Protein AF-A0AA38KXI5-F1 (afdb_monomer)

Sequence (91 aa):
RKKTLLQEYKQSGKANMFLDRRFGENDDCLGDEDKAIIRFQRERQARVVKQSKYALSDGDDDILTHHGAALSTLDDFEDEIAEDDEDGAAE

Organism: Taxus chinensis (NCBI:txid29808)

pLDDT: mean 76.06, std 14.35, range [37.66, 92.62]

InterPro domains:
  IPR007276 Nucleolar protein 14 [PF04147] (1-87)
  IPR007276 Nucleolar protein 14 [PTHR23183] (1-87)

Mean predicted aligned error: 16.91 Å

Solvent-accessible surface area (backbone atoms only — not comparable to full-atom values): 6322 Å² total; per-residue (Å²): 99,79,86,48,62,51,50,52,62,70,42,71,87,51,95,78,76,92,76,87,82,62,76,60,71,92,40,85,89,54,52,73,66,56,40,52,52,51,49,52,51,53,51,53,50,54,54,68,69,52,60,65,98,52,98,62,80,85,68,82,83,68,76,58,64,56,99,89,40,52,54,89,72,55,63,96,75,71,71,79,72,76,76,78,77,82,90,84,83,78,136

Secondary structure (DSSP, 8-state):
-TTTHHHHHHHTT-S------STTTT-TTS-HHHHHHHHHHHHHHHHHH-S-SS----SSS---EETTEEGGGS-TT--------------

Radius of gyration: 25.68 Å; Cα contacts (8 Å, |Δi|>4): 22; chains: 1; bounding box: 34×68×60 Å

Structure (mmCIF, N/CA/C/O backbone):
data_AF-A0AA38KXI5-F1
#
_entry.id   AF-A0AA38KXI5-F1
#
loop_
_atom_site.group_PDB
_atom_site.id
_atom_site.type_symbol
_atom_site.label_atom_id
_atom_site.label_alt_id
_atom_site.label_comp_id
_atom_site.label_asym_id
_atom_site.label_entity_id
_atom_site.label_seq_id
_atom_site.pdbx_PDB_ins_code
_atom_site.Cartn_x
_atom_site.Cartn_y
_atom_site.Cartn_z
_atom_site.occupancy
_atom_site.B_iso_or_equiv
_atom_site.auth_seq_id
_atom_site.auth_comp_id
_atom_site.auth_asym_id
_atom_site.auth_atom_id
_atom_site.pdbx_PDB_model_num
ATOM 1 N N . ARG A 1 1 ? -7.670 2.658 25.263 1.00 78.81 1 ARG A N 1
ATOM 2 C CA . ARG A 1 1 ? -9.032 3.096 24.850 1.00 78.81 1 ARG A CA 1
ATOM 3 C C . ARG A 1 1 ? -9.045 4.055 23.662 1.00 78.81 1 ARG A C 1
ATOM 5 O O . ARG A 1 1 ? -9.768 3.773 22.722 1.00 78.81 1 ARG A O 1
ATOM 12 N N . LYS A 1 2 ? -8.268 5.152 23.665 1.00 89.06 2 LYS A N 1
ATOM 13 C CA . LYS A 1 2 ? -8.268 6.113 22.539 1.00 89.06 2 LYS A CA 1
ATOM 14 C C . LYS A 1 2 ? -7.839 5.503 21.192 1.00 89.06 2 LYS A C 1
ATOM 16 O O . LYS A 1 2 ? -8.393 5.890 20.176 1.00 89.06 2 LYS A O 1
ATOM 21 N N . LYS A 1 3 ? -6.888 4.559 21.203 1.00 86.62 3 LYS A N 1
ATOM 22 C CA . LYS A 1 3 ? -6.326 3.938 19.989 1.00 86.62 3 LYS A CA 1
ATOM 23 C C . LYS A 1 3 ? -7.158 2.791 19.392 1.00 86.62 3 LYS A C 1
ATOM 25 O O . LYS A 1 3 ? -7.021 2.532 18.216 1.00 86.62 3 LYS A O 1
ATOM 30 N N . THR A 1 4 ? -7.985 2.100 20.178 1.00 88.12 4 THR A N 1
ATOM 31 C CA . THR A 1 4 ? -8.711 0.894 19.724 1.00 88.12 4 THR A CA 1
ATOM 32 C C . THR A 1 4 ? -10.220 1.124 19.760 1.00 88.12 4 THR A C 1
ATOM 34 O O . THR A 1 4 ? -10.798 1.570 18.776 1.00 88.12 4 THR A O 1
ATOM 37 N N . LEU A 1 5 ? -10.834 0.994 20.940 1.00 90.25 5 LEU A N 1
ATOM 38 C CA . LEU A 1 5 ? -12.288 1.064 21.147 1.00 90.25 5 LEU A CA 1
ATOM 39 C C . LEU A 1 5 ? -12.945 2.333 20.572 1.00 90.25 5 LEU A C 1
ATOM 41 O O . LEU A 1 5 ? -14.036 2.292 20.013 1.00 90.25 5 LEU A O 1
ATOM 45 N N . LEU A 1 6 ? -12.283 3.487 20.711 1.00 92.62 6 LEU A N 1
ATOM 46 C CA . LEU A 1 6 ? -12.786 4.749 20.157 1.00 92.62 6 LEU A CA 1
ATOM 47 C C . LEU A 1 6 ? -12.756 4.752 18.621 1.00 92.62 6 LEU A C 1
ATOM 49 O O . LEU A 1 6 ? -13.628 5.340 17.986 1.00 92.62 6 LEU A O 1
ATOM 53 N N . GLN A 1 7 ? -11.742 4.125 18.027 1.00 89.62 7 GLN A N 1
ATOM 54 C CA . GLN A 1 7 ? -11.585 4.031 16.582 1.00 89.62 7 GLN A CA 1
ATOM 55 C C . GLN A 1 7 ? -12.596 3.043 15.988 1.00 89.62 7 GLN A C 1
ATOM 57 O O . GLN A 1 7 ? -13.165 3.329 14.939 1.00 89.62 7 GLN A O 1
ATOM 62 N N . GLU A 1 8 ? -12.868 1.936 16.681 1.00 88.00 8 GLU A N 1
ATOM 63 C CA . GLU A 1 8 ? -13.920 0.967 16.342 1.00 88.00 8 GLU A CA 1
ATOM 64 C C . GLU A 1 8 ? -15.312 1.610 16.405 1.00 88.00 8 GLU A C 1
ATOM 66 O O . GLU A 1 8 ? -16.081 1.518 15.452 1.00 88.00 8 GLU A O 1
ATOM 71 N N . TYR A 1 9 ? -15.613 2.362 17.471 1.00 92.06 9 TYR A N 1
ATOM 72 C CA . TYR A 1 9 ? -16.885 3.083 17.601 1.00 92.06 9 TYR A CA 1
ATOM 73 C C . TYR A 1 9 ? -17.104 4.112 16.482 1.00 92.06 9 TYR A C 1
ATOM 75 O O . TYR A 1 9 ? -18.203 4.232 15.954 1.00 92.06 9 TYR A O 1
ATOM 83 N N . LYS A 1 10 ? -16.058 4.840 16.071 1.00 89.44 10 LYS A N 1
ATOM 84 C CA . LYS A 1 10 ? -16.138 5.778 14.934 1.00 89.44 10 LYS A CA 1
ATOM 85 C C . LYS A 1 10 ? -16.335 5.080 13.583 1.00 89.44 10 LYS A C 1
ATOM 87 O O . LYS A 1 10 ? -16.797 5.718 12.638 1.00 89.44 10 LYS A O 1
ATOM 92 N N . GLN A 1 11 ? -15.926 3.818 13.469 1.00 88.19 11 GLN A N 1
ATOM 93 C CA . GLN A 1 11 ? -16.031 3.024 12.245 1.00 88.19 11 GLN A CA 1
ATOM 94 C C . GLN A 1 11 ? -17.330 2.214 12.166 1.00 88.19 11 GLN A C 1
ATOM 96 O O . GLN A 1 11 ? -17.735 1.871 11.064 1.00 88.19 11 GLN A O 1
ATOM 101 N N . SER A 1 12 ? -18.019 1.961 13.284 1.00 87.44 12 SER A N 1
ATOM 102 C CA . SER A 1 12 ? -19.211 1.096 13.329 1.00 87.44 12 SER A CA 1
ATOM 103 C C . SER A 1 12 ? -20.371 1.552 12.432 1.00 87.44 12 SER A C 1
ATOM 105 O O . SER A 1 12 ? -21.140 0.719 11.964 1.00 87.44 12 SER A O 1
ATOM 107 N N . GLY A 1 13 ? -20.492 2.856 12.161 1.00 90.31 13 GLY A N 1
ATOM 108 C CA . GLY A 1 13 ? -21.506 3.420 11.261 1.00 90.31 13 GLY A CA 1
ATOM 109 C C . GLY A 1 13 ? -21.086 3.514 9.789 1.00 90.31 13 GLY A C 1
ATOM 110 O O . GLY A 1 13 ? -21.835 4.064 8.986 1.00 90.31 13 GLY A O 1
ATOM 111 N N . LYS A 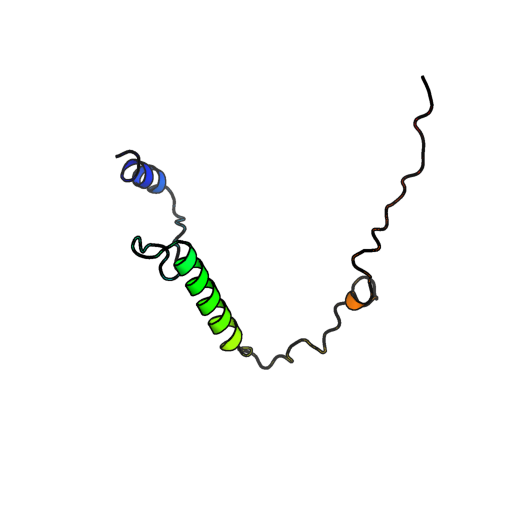1 14 ? -19.885 3.047 9.424 1.00 90.25 14 LYS A N 1
ATOM 112 C CA . LYS A 1 14 ? -19.341 3.147 8.063 1.00 90.25 14 LYS A CA 1
ATOM 113 C C . LYS A 1 14 ? -19.359 1.785 7.379 1.00 90.25 14 LYS A C 1
ATOM 115 O O . LYS A 1 14 ? -18.901 0.798 7.940 1.00 90.25 14 LYS A O 1
ATOM 120 N N . ALA A 1 15 ? -19.834 1.747 6.137 1.00 86.88 15 ALA A N 1
ATOM 121 C CA . ALA A 1 15 ? -19.822 0.533 5.317 1.00 86.88 15 ALA A 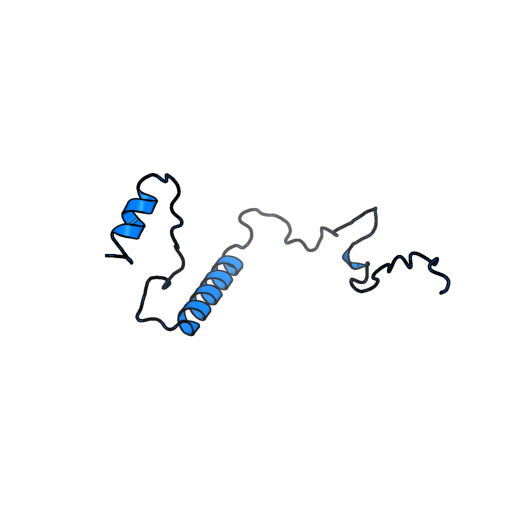CA 1
ATOM 122 C C . ALA A 1 15 ? -18.485 0.307 4.582 1.00 86.88 15 ALA A C 1
ATOM 124 O O . ALA A 1 15 ? -18.248 -0.774 4.050 1.00 86.88 15 ALA A O 1
ATOM 125 N N . ASN A 1 16 ? -17.608 1.316 4.533 1.00 86.19 16 ASN A N 1
ATOM 126 C CA . ASN A 1 16 ? -16.315 1.253 3.862 1.00 86.19 16 ASN A CA 1
ATOM 127 C C . ASN A 1 16 ? -15.162 1.136 4.870 1.00 86.19 16 ASN A C 1
ATOM 129 O O . ASN A 1 16 ? -14.972 1.996 5.729 1.00 86.19 16 ASN A O 1
ATOM 133 N N . MET A 1 17 ? -14.352 0.089 4.716 1.00 86.94 17 MET A N 1
ATOM 134 C CA . MET A 1 17 ? -13.115 -0.113 5.467 1.00 86.94 17 MET A CA 1
ATOM 135 C C . MET A 1 17 ? -11.973 -0.346 4.480 1.00 86.94 17 MET A C 1
ATOM 137 O O . MET A 1 17 ? -12.054 -1.227 3.623 1.00 86.94 17 MET A O 1
ATOM 141 N N . PHE A 1 18 ? -10.915 0.456 4.590 1.00 85.50 18 PHE A N 1
ATOM 142 C CA . PHE A 1 18 ? -9.690 0.227 3.834 1.00 85.50 18 PHE A CA 1
ATOM 143 C C . PHE A 1 18 ? -8.907 -0.896 4.513 1.00 85.50 18 PHE A C 1
ATOM 145 O O . PHE A 1 18 ? -8.508 -0.766 5.668 1.00 85.50 18 PHE A O 1
ATOM 152 N N . LEU A 1 19 ? -8.724 -2.007 3.804 1.00 87.31 19 LEU A N 1
ATOM 153 C CA . LEU A 1 19 ? -7.936 -3.141 4.270 1.00 87.31 19 LEU A CA 1
ATOM 154 C C . LEU A 1 19 ? -6.654 -3.217 3.459 1.00 87.31 19 LEU A C 1
ATOM 156 O O . LEU A 1 19 ? -6.692 -3.499 2.259 1.00 87.31 19 LEU A O 1
ATOM 160 N N . ASP A 1 20 ? -5.528 -3.004 4.129 1.00 88.75 20 ASP A N 1
ATOM 161 C CA . ASP A 1 20 ? -4.233 -3.189 3.506 1.00 88.75 20 ASP A CA 1
ATOM 162 C C . ASP A 1 20 ? -3.920 -4.680 3.346 1.00 88.75 20 ASP A C 1
ATOM 164 O O . ASP A 1 20 ? -3.863 -5.436 4.317 1.00 88.75 20 ASP A O 1
ATOM 168 N N . ARG A 1 21 ? -3.756 -5.110 2.093 1.00 89.38 21 ARG A N 1
ATOM 169 C CA . ARG A 1 21 ? -3.431 -6.494 1.721 1.00 89.38 21 ARG A CA 1
ATOM 170 C C . ARG A 1 21 ? -1.974 -6.658 1.283 1.00 89.38 21 ARG A C 1
ATOM 172 O O . ARG A 1 21 ? -1.621 -7.713 0.750 1.00 89.38 21 ARG A O 1
ATOM 179 N N . ARG A 1 22 ? -1.137 -5.626 1.441 1.00 87.94 22 ARG A N 1
ATOM 180 C CA . ARG A 1 22 ? 0.301 -5.704 1.159 1.00 87.94 22 ARG A CA 1
ATOM 181 C C . ARG A 1 22 ? 0.950 -6.705 2.121 1.00 87.94 22 ARG A C 1
ATOM 183 O O . ARG A 1 22 ? 0.571 -6.819 3.284 1.00 87.94 22 ARG A O 1
ATOM 190 N N . PHE A 1 23 ? 1.903 -7.483 1.612 1.00 82.75 23 PHE A N 1
ATOM 191 C CA . PHE A 1 23 ? 2.582 -8.507 2.405 1.00 82.75 23 PHE A CA 1
ATOM 192 C C . PHE A 1 23 ? 3.471 -7.844 3.463 1.00 82.75 23 PHE A C 1
ATOM 194 O O . PHE A 1 23 ? 4.216 -6.927 3.131 1.00 82.75 23 PHE A O 1
ATOM 201 N N . GLY A 1 24 ? 3.393 -8.310 4.711 1.00 83.75 24 GLY A N 1
ATOM 202 C CA . GLY A 1 24 ? 4.223 -7.804 5.809 1.00 83.75 24 GLY A CA 1
ATOM 203 C C . GLY A 1 24 ? 3.824 -6.431 6.365 1.00 83.75 24 GLY A C 1
ATOM 204 O O . GLY A 1 24 ? 4.503 -5.951 7.261 1.00 83.75 24 GLY A O 1
ATOM 205 N N . GLU A 1 25 ? 2.738 -5.794 5.899 1.00 85.94 25 GLU A N 1
ATOM 206 C CA . GLU A 1 25 ? 2.336 -4.463 6.398 1.00 85.94 25 GLU A CA 1
ATOM 207 C C . GLU A 1 25 ? 1.976 -4.476 7.892 1.00 85.94 25 GLU A C 1
ATOM 209 O O . GLU A 1 25 ? 2.411 -3.608 8.644 1.00 85.94 25 GLU A O 1
ATOM 214 N N . ASN A 1 26 ? 1.211 -5.490 8.312 1.00 85.62 26 ASN A N 1
ATOM 215 C CA . ASN A 1 26 ? 0.747 -5.671 9.692 1.00 85.62 26 ASN A CA 1
ATOM 216 C C . ASN A 1 26 ? 1.756 -6.435 10.568 1.00 85.62 26 ASN A C 1
ATOM 218 O O . ASN A 1 26 ? 1.411 -6.831 11.678 1.00 85.62 26 ASN A O 1
ATOM 222 N N . ASP A 1 27 ? 2.951 -6.722 10.043 1.00 88.00 27 ASP A N 1
ATOM 223 C CA . ASP A 1 27 ? 4.004 -7.399 10.791 1.00 88.00 27 ASP A CA 1
ATOM 224 C C . ASP A 1 27 ? 4.915 -6.352 11.447 1.00 88.00 27 ASP A C 1
ATOM 226 O O . ASP A 1 27 ? 5.609 -5.584 10.770 1.00 88.00 27 ASP A O 1
ATOM 230 N N . ASP A 1 28 ? 4.881 -6.304 12.778 1.00 85.12 28 ASP A N 1
ATOM 231 C CA . ASP A 1 28 ? 5.699 -5.398 13.588 1.00 85.12 28 ASP A CA 1
ATOM 232 C C . ASP A 1 28 ? 7.158 -5.879 13.705 1.00 85.12 28 ASP A C 1
ATOM 234 O O . ASP A 1 28 ? 8.020 -5.121 14.146 1.00 85.12 28 ASP A O 1
ATOM 238 N N . CYS A 1 29 ? 7.463 -7.124 13.315 1.00 88.50 29 CYS A N 1
ATOM 239 C CA . CYS A 1 29 ? 8.827 -7.658 13.322 1.00 88.50 29 CYS A CA 1
ATOM 240 C C . CYS A 1 29 ? 9.647 -7.238 12.096 1.00 88.50 29 CYS A C 1
ATOM 242 O O . CYS A 1 29 ? 10.869 -7.391 12.101 1.00 88.50 29 CYS A O 1
ATOM 244 N N . LEU A 1 30 ? 8.992 -6.736 11.049 1.00 86.19 30 LEU A N 1
ATOM 245 C CA . LEU A 1 30 ? 9.632 -6.369 9.795 1.00 86.19 30 LEU A CA 1
ATOM 246 C C . LEU A 1 30 ? 9.966 -4.870 9.788 1.00 86.19 30 LEU A C 1
ATOM 248 O O . LEU A 1 30 ? 9.099 -4.039 10.071 1.00 86.19 30 LEU A O 1
ATOM 252 N N . GLY A 1 31 ? 11.212 -4.518 9.457 1.00 91.81 31 GLY A N 1
ATOM 253 C CA . GLY A 1 31 ? 11.626 -3.120 9.333 1.00 91.81 31 GLY A CA 1
ATOM 254 C C . GLY A 1 31 ? 10.918 -2.406 8.177 1.00 91.81 31 GLY A C 1
ATOM 255 O O . GLY A 1 31 ? 10.453 -3.041 7.228 1.00 91.81 31 GLY A O 1
ATOM 256 N N . ASP A 1 32 ? 10.855 -1.076 8.231 1.00 89.12 32 ASP A N 1
ATOM 257 C CA . ASP A 1 32 ? 10.213 -0.273 7.179 1.00 89.12 32 ASP A CA 1
ATOM 258 C C . ASP A 1 32 ? 10.895 -0.460 5.812 1.00 89.12 32 ASP A C 1
ATOM 260 O O . ASP A 1 32 ? 10.224 -0.575 4.782 1.00 89.12 32 ASP A O 1
ATOM 264 N N . GLU A 1 33 ? 12.223 -0.589 5.818 1.00 90.00 33 GLU A N 1
ATOM 265 C CA . GLU A 1 33 ? 13.031 -0.881 4.629 1.00 90.00 33 GLU A CA 1
ATOM 266 C C . GLU A 1 33 ? 12.715 -2.267 4.052 1.00 90.00 33 GLU A C 1
ATOM 268 O O . GLU A 1 33 ? 12.466 -2.418 2.855 1.00 90.00 33 GLU A O 1
ATOM 273 N N . ASP A 1 34 ? 12.631 -3.286 4.908 1.00 90.62 34 ASP A N 1
ATOM 274 C CA . ASP A 1 34 ? 12.305 -4.649 4.489 1.00 90.62 34 ASP A CA 1
ATOM 275 C C . ASP A 1 34 ? 10.888 -4.724 3.897 1.00 90.62 34 ASP A C 1
ATOM 277 O O . ASP A 1 34 ? 10.666 -5.371 2.868 1.00 90.62 34 ASP A O 1
ATOM 281 N N . LYS A 1 35 ? 9.924 -3.991 4.476 1.00 91.94 35 LYS A N 1
ATOM 282 C CA . LYS A 1 35 ? 8.571 -3.834 3.912 1.00 91.94 35 LYS A CA 1
ATOM 283 C C . LYS A 1 35 ? 8.625 -3.226 2.510 1.00 91.94 35 LYS A C 1
ATOM 285 O O . LYS A 1 35 ? 7.942 -3.715 1.606 1.00 91.94 35 LYS A O 1
ATO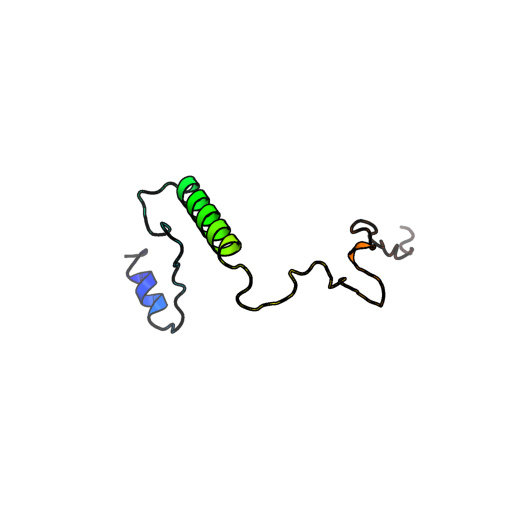M 290 N N . ALA A 1 36 ? 9.433 -2.186 2.300 1.00 90.25 36 ALA A N 1
ATOM 291 C CA . ALA A 1 36 ? 9.599 -1.559 0.989 1.00 90.25 36 ALA A CA 1
ATOM 292 C C . ALA A 1 36 ? 10.204 -2.529 -0.042 1.00 90.25 36 ALA A C 1
ATOM 294 O O . ALA A 1 36 ? 9.682 -2.646 -1.156 1.00 90.25 36 ALA A O 1
ATOM 295 N N . ILE A 1 37 ? 11.229 -3.290 0.349 1.00 92.44 37 ILE A N 1
ATOM 296 C CA . ILE A 1 37 ? 11.877 -4.292 -0.508 1.00 92.44 37 ILE A CA 1
ATOM 297 C C . ILE A 1 37 ? 10.882 -5.378 -0.929 1.00 92.44 37 ILE A C 1
ATOM 299 O O . ILE A 1 37 ? 10.791 -5.702 -2.116 1.00 92.44 37 ILE A O 1
ATOM 303 N N . ILE A 1 38 ? 10.089 -5.919 0.001 1.00 90.81 38 ILE A N 1
ATOM 304 C CA . ILE A 1 38 ? 9.108 -6.964 -0.326 1.00 90.81 38 ILE A CA 1
ATOM 305 C C . ILE A 1 38 ? 8.022 -6.433 -1.270 1.00 90.81 38 ILE A C 1
ATOM 307 O O . ILE A 1 38 ? 7.638 -7.127 -2.219 1.00 90.81 38 ILE A O 1
ATOM 311 N N . ARG A 1 39 ? 7.535 -5.202 -1.053 1.00 90.69 39 ARG A N 1
ATOM 312 C CA . ARG A 1 39 ? 6.574 -4.555 -1.966 1.00 90.69 39 ARG A CA 1
ATOM 313 C C . ARG A 1 39 ? 7.151 -4.467 -3.379 1.00 90.69 39 ARG A C 1
ATOM 315 O O . ARG A 1 39 ? 6.494 -4.908 -4.321 1.00 90.69 39 ARG A O 1
ATOM 322 N N . PHE A 1 40 ? 8.386 -3.982 -3.506 1.00 90.62 40 PHE A N 1
ATOM 323 C CA . PHE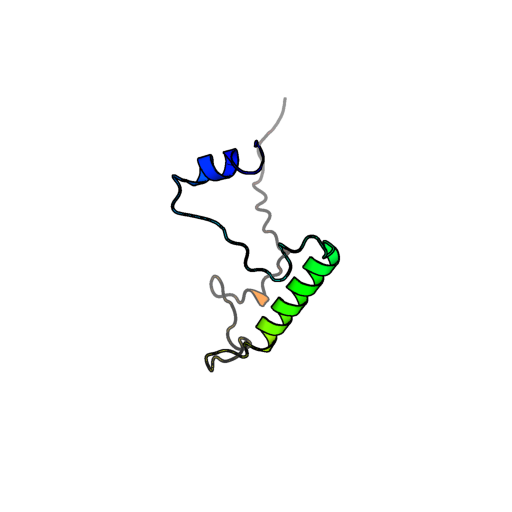 A 1 40 ? 9.072 -3.854 -4.790 1.00 90.62 40 PHE A CA 1
ATOM 324 C C . PHE A 1 40 ? 9.263 -5.209 -5.486 1.00 90.62 40 PHE A C 1
ATOM 326 O O . PHE A 1 40 ? 8.955 -5.363 -6.668 1.00 90.62 40 PHE A O 1
ATOM 333 N N . GLN A 1 41 ? 9.710 -6.229 -4.750 1.00 91.69 41 GLN A N 1
ATOM 334 C CA . GLN A 1 41 ? 9.872 -7.581 -5.288 1.00 91.69 41 GLN A CA 1
ATOM 335 C C . GLN A 1 41 ? 8.547 -8.153 -5.798 1.00 91.69 41 GLN A C 1
ATOM 337 O O . GLN A 1 41 ? 8.492 -8.695 -6.904 1.00 91.69 41 GLN A O 1
ATOM 342 N N . ARG A 1 42 ? 7.466 -8.009 -5.021 1.00 88.50 42 ARG A N 1
ATOM 343 C CA . ARG A 1 42 ? 6.139 -8.507 -5.398 1.00 88.50 42 ARG A CA 1
ATOM 344 C C . ARG A 1 42 ? 5.570 -7.768 -6.602 1.00 88.50 42 ARG A C 1
ATOM 346 O O . ARG A 1 42 ? 4.951 -8.396 -7.460 1.00 88.50 42 ARG A O 1
ATOM 353 N N . GLU A 1 43 ? 5.794 -6.463 -6.692 1.00 87.81 43 GLU A N 1
ATOM 354 C CA . GLU A 1 43 ? 5.418 -5.670 -7.857 1.00 87.81 43 GLU A CA 1
ATOM 355 C C . GLU A 1 43 ? 6.168 -6.129 -9.111 1.00 87.81 43 GLU A C 1
ATOM 357 O O . GLU A 1 43 ? 5.543 -6.410 -10.135 1.00 87.81 43 GLU A O 1
ATOM 362 N N . ARG A 1 44 ? 7.494 -6.283 -9.024 1.00 88.44 44 ARG A N 1
ATOM 363 C CA . ARG A 1 44 ? 8.320 -6.754 -10.139 1.00 88.44 44 ARG A CA 1
ATOM 364 C C . ARG A 1 44 ? 7.893 -8.144 -10.607 1.00 88.44 44 ARG A C 1
ATOM 366 O O . ARG A 1 44 ? 7.741 -8.358 -11.805 1.00 88.44 44 ARG A O 1
ATOM 373 N N . GLN A 1 45 ? 7.635 -9.068 -9.680 1.00 85.69 45 GLN A N 1
ATOM 374 C CA . GLN A 1 45 ? 7.109 -10.396 -10.008 1.00 85.69 45 GLN A CA 1
ATOM 375 C C . GLN A 1 45 ? 5.740 -10.310 -10.690 1.00 85.69 45 GLN A C 1
ATOM 377 O O . GLN A 1 45 ? 5.519 -10.968 -11.701 1.00 85.69 45 GLN A O 1
ATOM 382 N N . ALA A 1 46 ? 4.828 -9.473 -10.187 1.00 82.00 46 ALA A N 1
ATOM 383 C CA . ALA A 1 46 ? 3.512 -9.301 -10.793 1.00 82.00 46 ALA A CA 1
ATOM 384 C C . ALA A 1 46 ? 3.583 -8.710 -12.210 1.00 82.00 46 ALA A C 1
ATOM 386 O O . ALA A 1 46 ? 2.763 -9.085 -13.045 1.00 82.00 46 ALA A O 1
ATOM 387 N N . ARG A 1 47 ? 4.540 -7.814 -12.486 1.00 79.56 47 ARG A N 1
ATOM 388 C CA . ARG A 1 47 ? 4.789 -7.264 -13.828 1.00 79.56 47 ARG A CA 1
ATOM 389 C C . ARG A 1 47 ? 5.354 -8.329 -14.773 1.00 79.56 47 ARG A C 1
ATOM 391 O O . ARG A 1 47 ? 4.807 -8.519 -15.847 1.00 79.56 47 ARG A O 1
ATOM 398 N N . VAL A 1 48 ? 6.376 -9.074 -14.344 1.00 74.69 48 VAL A N 1
ATOM 399 C CA . VAL A 1 48 ? 7.018 -10.119 -15.167 1.00 74.69 48 VAL A CA 1
ATOM 400 C C . VAL A 1 48 ? 6.065 -11.279 -15.475 1.00 74.69 48 VAL A C 1
ATOM 402 O O . VAL A 1 48 ? 6.044 -11.783 -16.592 1.00 74.69 48 VAL A O 1
ATOM 405 N N . VAL A 1 49 ? 5.258 -11.707 -14.500 1.00 64.75 49 VAL A N 1
ATOM 406 C CA . VAL A 1 49 ? 4.315 -12.826 -14.678 1.00 64.75 49 VAL A CA 1
ATOM 407 C C . VAL A 1 49 ? 3.106 -12.420 -15.521 1.00 64.75 49 VAL A C 1
ATOM 409 O O . VAL A 1 49 ? 2.529 -13.258 -16.210 1.00 64.75 49 VAL A O 1
ATOM 412 N N . LYS A 1 50 ? 2.720 -11.141 -15.512 1.00 62.34 50 LYS A N 1
ATOM 413 C CA . LYS A 1 50 ? 1.718 -10.607 -16.438 1.00 62.34 50 LYS A CA 1
ATOM 414 C C . LYS A 1 50 ? 2.362 -10.289 -17.791 1.00 62.34 50 LYS A C 1
ATOM 416 O O . LYS A 1 50 ? 2.262 -9.167 -18.270 1.00 62.34 50 LYS A O 1
ATOM 421 N N . GLN A 1 51 ? 2.945 -11.295 -18.441 1.00 60.84 51 GLN A N 1
ATOM 422 C CA . GLN A 1 51 ? 2.895 -11.315 -19.902 1.00 60.84 51 GLN A CA 1
ATOM 423 C C . GLN A 1 51 ? 1.409 -11.259 -20.262 1.00 60.84 51 GLN A C 1
ATOM 425 O O . GLN A 1 51 ? 0.608 -11.977 -19.654 1.00 60.84 51 GLN A O 1
ATOM 430 N N . SER A 1 52 ? 1.035 -10.286 -21.091 1.00 61.44 52 SER A N 1
ATOM 431 C CA . SER A 1 52 ? -0.344 -9.850 -21.292 1.00 61.44 52 SER A CA 1
ATOM 432 C C . SER A 1 52 ? -1.340 -11.021 -21.280 1.00 61.44 52 SER A C 1
ATOM 434 O O . SER A 1 52 ? -1.204 -11.987 -22.028 1.00 61.44 52 SER A O 1
ATOM 436 N N . LYS A 1 53 ? -2.373 -10.946 -20.423 1.00 65.50 53 LYS A N 1
ATOM 437 C CA . LYS A 1 53 ? -3.462 -11.952 -20.391 1.00 65.50 53 LYS A CA 1
ATOM 438 C C . LYS A 1 53 ? -4.167 -12.090 -21.747 1.00 65.50 53 LYS A C 1
ATOM 440 O O .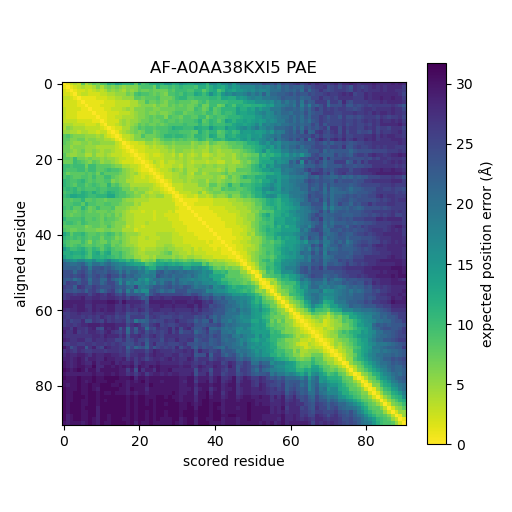 LYS A 1 53 ? -4.904 -13.046 -21.963 1.00 65.50 53 LYS A O 1
ATOM 445 N N . TYR A 1 54 ? -3.968 -11.106 -22.614 1.00 69.06 54 TYR A N 1
ATOM 446 C CA . TYR A 1 54 ? -4.502 -11.002 -23.956 1.00 69.06 54 TYR A CA 1
ATOM 447 C C . TYR A 1 54 ? -3.329 -10.979 -24.942 1.00 69.06 54 TYR A C 1
ATOM 449 O O . TYR A 1 54 ? -2.298 -10.388 -24.646 1.00 69.06 54 TYR A O 1
ATOM 457 N N . ALA A 1 55 ? -3.457 -11.574 -26.124 1.00 63.88 55 ALA A N 1
ATOM 458 C CA . ALA A 1 55 ? -2.434 -11.470 -27.170 1.00 63.88 55 ALA A CA 1
ATOM 459 C C . ALA A 1 55 ? -2.475 -10.082 -27.845 1.00 63.88 55 ALA A C 1
ATOM 461 O O . ALA A 1 55 ? -2.769 -9.964 -29.030 1.00 63.88 55 ALA A O 1
ATOM 462 N N . LEU A 1 56 ? -2.273 -9.027 -27.059 1.00 68.69 56 LEU A N 1
ATOM 463 C CA . LEU A 1 56 ? -2.074 -7.674 -27.559 1.00 68.69 56 LEU A CA 1
ATOM 464 C C . LEU A 1 56 ? -0.606 -7.564 -27.973 1.00 68.69 56 LEU A C 1
ATOM 466 O O . LEU A 1 56 ? 0.255 -8.078 -27.255 1.00 68.69 56 LEU A O 1
ATOM 470 N N . SER A 1 57 ? -0.342 -6.944 -29.128 1.00 60.75 57 SER A N 1
ATOM 471 C CA . SER A 1 57 ? 1.018 -6.519 -29.479 1.00 60.75 57 SER A CA 1
ATOM 472 C C . SER A 1 57 ? 1.538 -5.695 -28.305 1.00 60.75 57 SER A C 1
ATOM 474 O O . SER A 1 57 ? 0.792 -4.876 -27.761 1.00 60.75 57 SER A O 1
ATOM 476 N N . ASP A 1 58 ? 2.752 -5.980 -27.846 1.00 60.19 58 ASP A N 1
ATOM 477 C CA . ASP A 1 58 ? 3.367 -5.317 -26.698 1.00 60.19 58 ASP A CA 1
ATOM 478 C C . ASP A 1 58 ? 3.794 -3.908 -27.134 1.00 60.19 58 ASP A C 1
ATOM 480 O O . ASP A 1 58 ? 4.962 -3.655 -27.365 1.00 60.19 58 ASP A O 1
ATOM 484 N N . GLY A 1 59 ? 2.809 -3.037 -27.370 1.00 59.53 59 GLY A N 1
ATOM 485 C CA . GLY A 1 59 ? 2.869 -1.576 -27.305 1.00 59.53 59 GLY A CA 1
ATOM 486 C C . GLY A 1 59 ? 3.904 -0.796 -28.118 1.00 59.53 59 GLY A C 1
ATOM 487 O O . GLY A 1 59 ? 3.887 0.423 -28.001 1.00 59.53 59 GLY A O 1
ATOM 488 N N . ASP A 1 60 ? 4.765 -1.414 -28.923 1.00 56.34 60 ASP A N 1
ATOM 489 C CA . ASP A 1 60 ? 5.790 -0.686 -29.690 1.00 56.34 60 ASP A CA 1
ATOM 490 C C . ASP A 1 60 ? 5.258 -0.128 -31.026 1.00 56.34 60 ASP A C 1
ATOM 492 O O . ASP A 1 60 ? 5.897 0.726 -31.642 1.00 56.34 60 ASP A O 1
ATOM 496 N N . ASP A 1 61 ? 4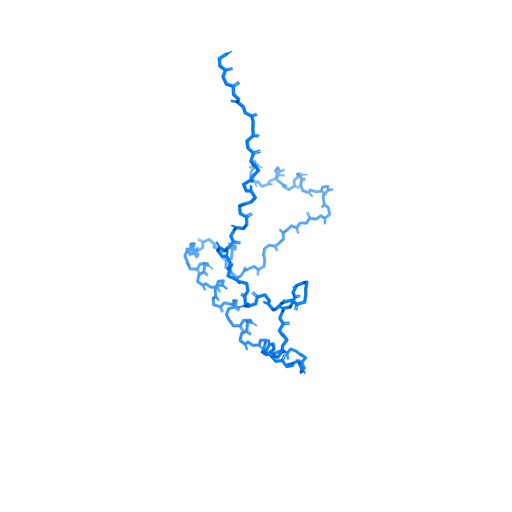.074 -0.568 -31.465 1.00 58.44 61 ASP A N 1
ATOM 497 C CA . ASP A 1 61 ? 3.475 -0.156 -32.744 1.00 58.44 61 ASP A CA 1
ATOM 498 C C . ASP A 1 61 ? 2.464 1.005 -32.609 1.00 58.44 61 ASP A C 1
ATOM 500 O O . ASP A 1 61 ? 2.130 1.659 -33.601 1.00 58.44 61 ASP A O 1
ATOM 504 N N . ASP A 1 62 ? 1.973 1.287 -31.396 1.00 66.00 62 ASP A N 1
ATOM 505 C CA . ASP A 1 62 ? 0.948 2.309 -31.154 1.00 66.00 62 ASP A CA 1
ATOM 506 C C . ASP A 1 62 ? 1.602 3.661 -30.822 1.00 66.00 62 ASP A C 1
ATOM 508 O O . ASP A 1 62 ? 1.828 4.022 -29.666 1.00 66.00 62 ASP A O 1
ATOM 512 N N . ILE A 1 63 ? 1.911 4.435 -31.864 1.00 71.31 63 ILE A N 1
ATOM 513 C CA . ILE A 1 63 ? 2.458 5.791 -31.733 1.00 71.31 63 ILE A CA 1
ATOM 514 C C . ILE A 1 63 ? 1.415 6.694 -31.058 1.00 71.31 63 ILE A C 1
ATOM 516 O O . ILE A 1 63 ? 0.349 6.963 -31.615 1.00 71.31 63 ILE A O 1
ATOM 520 N N . LEU A 1 64 ? 1.724 7.201 -29.864 1.00 75.38 64 LEU A N 1
ATOM 521 C CA . LEU A 1 64 ? 0.838 8.104 -29.131 1.00 75.38 64 LEU A CA 1
ATOM 522 C C . LEU A 1 64 ? 0.793 9.475 -29.826 1.00 75.38 64 LEU A C 1
ATOM 524 O O . LEU A 1 64 ? 1.802 10.176 -29.867 1.00 75.38 64 LEU A O 1
ATOM 528 N N . THR A 1 65 ? -0.359 9.867 -30.380 1.00 80.25 65 THR A N 1
ATOM 529 C CA . THR A 1 65 ? -0.524 11.133 -31.121 1.00 80.25 65 THR A CA 1
ATOM 530 C C . THR A 1 65 ? -1.460 12.123 -30.421 1.00 80.25 65 THR A C 1
ATOM 532 O O . THR A 1 65 ? -2.530 11.723 -29.962 1.00 80.25 65 THR A O 1
ATOM 535 N N . HIS A 1 66 ? -1.134 13.419 -30.432 1.00 79.81 66 HIS A N 1
ATOM 536 C CA . HIS A 1 66 ? -2.004 14.523 -29.999 1.00 79.81 66 HIS A CA 1
ATOM 537 C C . HIS A 1 66 ? -2.035 15.611 -31.084 1.00 79.81 66 HIS A C 1
ATOM 539 O O . HIS A 1 66 ? -1.003 15.932 -31.663 1.00 79.81 66 HIS A O 1
ATOM 545 N N . HIS A 1 67 ? -3.221 16.129 -31.431 1.00 75.31 67 HIS A N 1
ATOM 546 C CA . HIS A 1 67 ? -3.420 17.089 -32.537 1.00 75.31 67 HIS A CA 1
ATOM 547 C C . HIS A 1 67 ? -2.758 16.712 -33.884 1.00 75.31 67 HIS A C 1
ATOM 549 O O . HIS A 1 67 ? -2.433 17.577 -34.690 1.00 75.31 67 HIS A O 1
ATOM 555 N N . GLY A 1 68 ? -2.591 15.414 -34.163 1.00 78.50 68 GLY A N 1
ATOM 556 C CA . GLY A 1 68 ? -1.977 14.928 -35.406 1.00 78.50 68 GLY A CA 1
ATOM 557 C C . GLY A 1 68 ? -0.446 14.841 -35.389 1.00 78.50 68 GLY A C 1
ATOM 558 O O . GLY A 1 68 ? 0.129 14.469 -36.408 1.00 78.50 68 GLY A O 1
ATOM 559 N N . ALA A 1 69 ? 0.207 15.119 -34.256 1.00 76.25 69 ALA A N 1
ATOM 560 C CA . ALA A 1 69 ? 1.645 14.941 -34.060 1.00 76.25 69 ALA A CA 1
ATOM 561 C C . ALA A 1 69 ? 1.930 13.808 -33.064 1.00 76.25 69 ALA A C 1
ATOM 563 O O . ALA A 1 69 ? 1.178 13.606 -32.109 1.00 76.25 69 ALA A O 1
ATOM 564 N N . ALA A 1 70 ? 3.009 13.056 -33.289 1.00 80.56 70 ALA A N 1
ATOM 565 C CA . ALA A 1 70 ? 3.468 12.037 -32.352 1.00 80.56 70 ALA A CA 1
ATOM 566 C C . ALA A 1 70 ? 4.024 12.717 -31.092 1.00 80.56 70 ALA A C 1
ATOM 568 O O . ALA A 1 70 ? 4.935 13.537 -31.181 1.00 80.56 70 ALA A O 1
ATOM 569 N N . LEU A 1 71 ? 3.513 12.369 -29.913 1.00 73.44 71 LEU A N 1
ATOM 570 C CA . LEU A 1 71 ? 3.973 12.941 -28.645 1.00 73.44 71 LEU A CA 1
ATOM 571 C C . LEU A 1 71 ? 5.440 12.618 -28.348 1.00 73.44 71 LEU A C 1
ATOM 573 O O . LEU A 1 71 ? 6.096 13.392 -27.676 1.00 73.44 71 LEU A O 1
ATOM 577 N N . SER A 1 72 ? 5.994 11.546 -28.920 1.00 73.62 72 SER A N 1
ATOM 578 C CA . SER A 1 72 ? 7.431 11.245 -28.847 1.00 73.62 72 SER A CA 1
ATOM 579 C C . SER A 1 72 ? 8.326 12.276 -29.548 1.00 73.62 72 SER A C 1
ATOM 581 O O . SER A 1 72 ? 9.544 12.199 -29.427 1.00 73.62 72 SER A O 1
ATOM 583 N N . THR A 1 73 ? 7.744 13.159 -30.365 1.00 69.06 73 THR A N 1
ATOM 584 C CA . THR A 1 73 ? 8.466 14.209 -31.101 1.00 69.06 73 THR A CA 1
ATOM 585 C C . THR A 1 73 ? 8.306 15.595 -30.488 1.00 69.06 73 THR A C 1
ATOM 587 O O . THR A 1 73 ? 9.027 16.498 -30.900 1.00 69.06 73 THR A O 1
ATOM 590 N N . LEU A 1 74 ? 7.391 15.765 -29.526 1.00 68.56 74 LEU A N 1
ATOM 591 C CA . LEU A 1 74 ? 7.336 16.975 -28.712 1.00 68.56 74 LEU A CA 1
ATOM 592 C C . LEU A 1 74 ? 8.443 16.870 -27.660 1.00 68.56 74 LEU A C 1
ATOM 594 O O . LEU A 1 74 ? 8.510 15.885 -26.930 1.00 68.56 74 LEU A O 1
ATOM 598 N N . ASP A 1 75 ? 9.331 17.857 -27.627 1.00 67.44 75 ASP A N 1
ATOM 599 C CA . ASP A 1 75 ? 10.305 17.993 -26.552 1.00 67.44 75 ASP A CA 1
ATOM 600 C C . ASP A 1 75 ? 9.549 18.447 -25.295 1.00 67.44 75 ASP A C 1
ATOM 602 O O . ASP A 1 75 ? 8.917 19.503 -25.305 1.00 67.44 75 ASP A O 1
ATOM 606 N N . ASP A 1 76 ? 9.593 17.659 -24.216 1.00 64.62 76 ASP A N 1
ATOM 607 C CA . ASP A 1 76 ? 8.883 1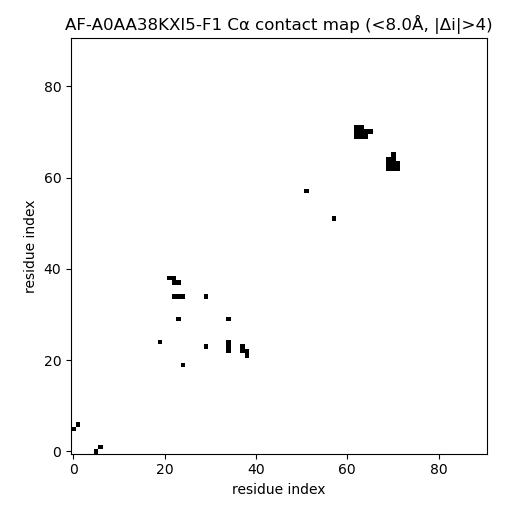7.921 -22.945 1.00 64.62 76 ASP A CA 1
ATOM 608 C C . ASP A 1 76 ? 9.332 19.235 -22.256 1.00 64.62 76 ASP A C 1
ATOM 610 O O . ASP A 1 76 ? 8.832 19.587 -21.186 1.00 64.62 76 ASP A O 1
ATOM 614 N N . PHE A 1 77 ? 10.306 19.937 -22.844 1.00 61.34 77 PHE A N 1
ATOM 615 C CA . PHE A 1 77 ? 10.939 21.150 -22.334 1.00 61.34 77 PHE A CA 1
ATOM 616 C C . PHE A 1 77 ? 10.628 22.414 -23.136 1.00 61.34 77 PHE A C 1
ATOM 618 O O . PHE A 1 77 ? 11.035 23.495 -22.707 1.00 61.34 77 PHE A O 1
ATOM 625 N N . GLU A 1 78 ? 9.918 22.321 -24.262 1.00 60.19 78 GLU A N 1
ATOM 626 C CA . GLU A 1 78 ? 9.405 23.512 -24.941 1.00 60.19 78 GLU A CA 1
ATOM 627 C C . GLU A 1 78 ? 8.103 23.926 -24.241 1.00 60.19 78 GLU A C 1
ATOM 629 O O . GLU A 1 78 ? 6.995 23.773 -24.752 1.00 60.19 78 GLU A O 1
ATOM 634 N N . ASP A 1 79 ? 8.259 24.393 -22.996 1.00 58.16 79 ASP A N 1
ATOM 635 C CA . ASP A 1 79 ? 7.280 25.254 -22.348 1.00 58.16 79 ASP A CA 1
ATOM 636 C C . ASP A 1 79 ? 7.058 26.408 -23.329 1.00 58.16 79 ASP A C 1
ATOM 638 O O . AS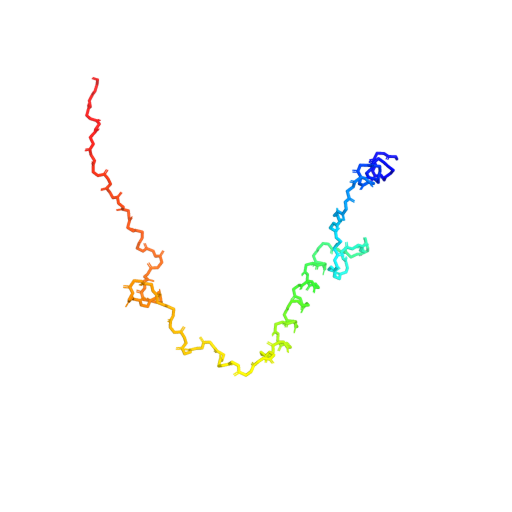P A 1 79 ? 7.900 27.300 -23.476 1.00 58.16 79 ASP A O 1
ATOM 642 N N . GLU A 1 80 ? 5.928 26.378 -24.032 1.00 59.41 80 GLU A N 1
ATOM 643 C CA . GLU A 1 80 ? 5.323 27.566 -24.607 1.00 59.41 80 GLU A CA 1
ATOM 644 C C . GLU A 1 80 ? 4.968 28.448 -23.402 1.00 59.41 80 GLU A C 1
ATOM 646 O O . GLU A 1 80 ? 3.845 28.456 -22.892 1.00 59.41 80 GLU A O 1
ATOM 651 N N . ILE A 1 81 ? 5.986 29.135 -22.871 1.00 56.94 81 ILE A N 1
ATOM 652 C CA . ILE A 1 81 ? 5.814 30.337 -22.080 1.00 56.94 81 ILE A CA 1
ATOM 653 C C . ILE A 1 81 ? 5.062 31.246 -23.035 1.00 56.94 81 ILE A C 1
ATOM 655 O O . ILE A 1 81 ? 5.647 31.873 -23.915 1.00 56.94 81 ILE A O 1
ATOM 659 N N . ALA A 1 82 ? 3.738 31.250 -22.910 1.00 56.25 82 ALA A N 1
ATOM 660 C CA . ALA A 1 82 ? 2.940 32.363 -23.354 1.00 56.25 82 ALA A CA 1
ATOM 661 C C . ALA A 1 82 ? 3.481 33.564 -22.572 1.00 56.25 82 ALA A C 1
ATOM 663 O O . ALA A 1 82 ? 3.100 33.797 -21.423 1.00 56.25 82 ALA A O 1
ATOM 664 N N . GLU A 1 83 ? 4.468 34.244 -23.157 1.00 52.12 83 GLU A N 1
ATOM 665 C CA . GLU A 1 83 ? 4.813 35.612 -22.820 1.00 52.12 83 GLU A CA 1
ATOM 666 C C . GLU A 1 83 ? 3.540 36.413 -23.108 1.00 52.12 83 GLU A C 1
ATOM 668 O O . GLU A 1 83 ? 3.268 36.827 -24.231 1.00 52.12 83 GLU A O 1
ATOM 673 N N . ASP A 1 84 ? 2.675 36.496 -22.096 1.00 54.78 84 ASP A N 1
ATOM 674 C CA . ASP A 1 84 ? 1.580 37.452 -22.056 1.00 54.78 84 ASP A CA 1
ATOM 675 C C . ASP A 1 84 ? 2.245 38.821 -21.882 1.00 54.78 84 ASP A C 1
ATOM 677 O O . ASP A 1 84 ? 2.602 39.236 -20.774 1.00 54.78 84 ASP A O 1
ATOM 681 N N . ASP A 1 85 ? 2.548 39.427 -23.029 1.00 53.53 85 ASP A N 1
ATOM 682 C CA . ASP A 1 85 ? 3.119 40.757 -23.180 1.00 53.53 85 ASP A CA 1
ATOM 683 C C . ASP A 1 85 ? 2.320 41.794 -22.364 1.00 53.53 85 ASP A C 1
ATOM 685 O O . ASP A 1 85 ? 1.135 42.024 -22.592 1.00 53.53 85 ASP A O 1
ATOM 689 N N . GLU A 1 86 ? 3.034 42.427 -21.429 1.00 54.53 86 GLU A N 1
ATOM 690 C CA . GLU A 1 86 ? 3.074 43.880 -21.209 1.00 54.53 86 GLU A CA 1
ATOM 691 C C . GLU A 1 86 ? 1.739 44.634 -20.987 1.00 54.53 86 GLU A C 1
ATOM 693 O O . GLU A 1 86 ? 1.024 44.952 -21.927 1.00 54.53 86 GLU A O 1
ATOM 698 N N . ASP A 1 87 ? 1.466 45.052 -19.737 1.00 50.47 87 ASP A N 1
ATOM 699 C CA . ASP A 1 87 ? 1.195 46.474 -19.428 1.00 50.47 87 ASP A CA 1
ATOM 700 C C . ASP A 1 87 ? 0.993 46.735 -17.920 1.00 50.47 87 ASP A C 1
ATOM 702 O O . ASP A 1 87 ? -0.057 46.483 -17.324 1.00 50.47 87 ASP A O 1
ATOM 7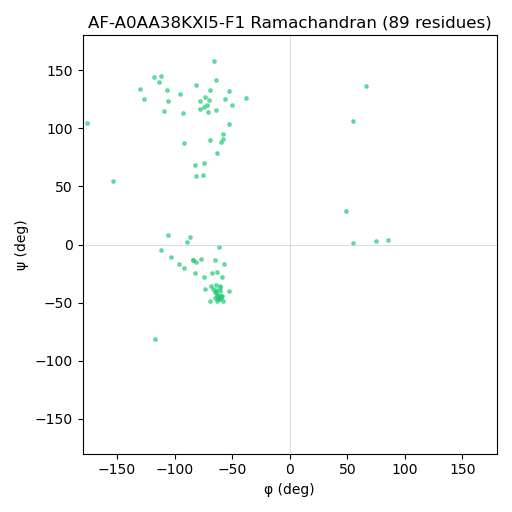06 N N . GLY A 1 88 ? 2.014 47.317 -17.287 1.00 47.97 88 GLY A N 1
ATOM 707 C CA . GLY A 1 88 ? 1.986 47.766 -15.893 1.00 47.97 88 GLY A CA 1
ATOM 708 C C . GLY A 1 88 ? 2.961 48.914 -15.654 1.00 47.97 88 GLY A C 1
ATOM 709 O O . GLY A 1 88 ? 3.856 48.814 -14.817 1.00 47.97 88 GLY A O 1
ATOM 710 N N . ALA A 1 89 ? 2.832 49.980 -16.447 1.00 50.97 89 ALA A N 1
ATOM 711 C CA . ALA A 1 89 ? 3.659 51.175 -16.356 1.00 50.97 89 ALA A CA 1
ATOM 712 C C . ALA A 1 89 ? 3.313 52.063 -15.139 1.00 50.97 89 ALA A C 1
ATOM 714 O O . ALA A 1 89 ? 2.185 52.527 -15.014 1.00 50.97 89 ALA A O 1
ATOM 715 N N . ALA A 1 90 ? 4.368 52.351 -14.366 1.00 43.09 90 ALA A N 1
ATOM 716 C CA . ALA A 1 90 ? 4.699 53.577 -13.619 1.00 43.09 90 ALA A CA 1
ATOM 717 C C . ALA A 1 90 ? 3.844 54.052 -12.415 1.00 43.09 90 ALA A C 1
ATOM 719 O O . ALA A 1 90 ? 2.623 54.075 -12.464 1.00 43.09 90 ALA A O 1
ATOM 720 N N . GLU A 1 91 ? 4.600 54.467 -11.380 1.00 37.66 91 GLU A N 1
ATOM 721 C CA . GLU A 1 91 ? 4.304 55.293 -10.179 1.00 37.66 91 GLU A CA 1
ATOM 722 C C . GLU A 1 91 ? 2.859 55.681 -9.822 1.00 37.66 91 GLU A C 1
ATOM 724 O O . GLU A 1 91 ? 2.199 56.412 -10.594 1.00 37.66 91 GLU A O 1
#

Foldseek 3Di:
DVVPPVVCVVCVPPPDDDDDPQPCPPPPVADPVRSVVSNVVVVVVVVVVCPDPDPDDPPPPDQDDDPRHGPVPDDPPPPPPPPPDDDDDDD